Protein AF-A0A9C8AAG2-F1 (afdb_monomer)

Sequence (41 aa):
DEEMAQRKAQWTMPPYKATRGTLYKYIKNVKNASDGCVTDE

Structure (mmCIF, N/CA/C/O backbone):
data_AF-A0A9C8AAG2-F1
#
_entry.id   AF-A0A9C8AAG2-F1
#
loop_
_atom_site.group_PDB
_atom_site.id
_atom_site.type_symbol
_atom_site.label_atom_id
_atom_site.label_alt_id
_atom_site.label_comp_id
_atom_site.label_asym_id
_atom_site.label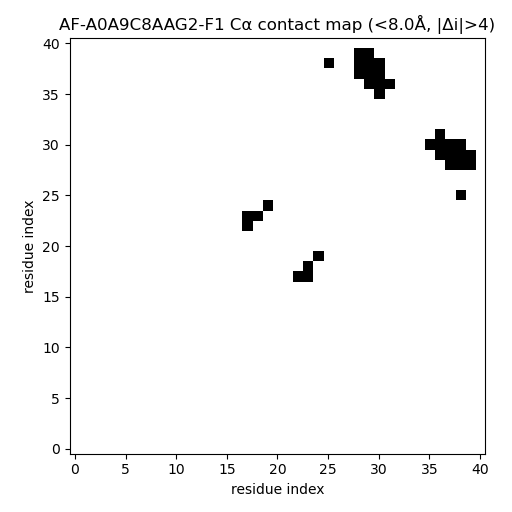_entity_id
_atom_site.label_seq_id
_atom_site.pdbx_PDB_ins_code
_atom_site.Cartn_x
_atom_site.Cartn_y
_atom_site.Cartn_z
_atom_site.occupancy
_atom_site.B_iso_or_equiv
_atom_site.auth_seq_id
_atom_site.auth_comp_id
_atom_site.auth_asym_id
_atom_site.auth_atom_id
_atom_site.pdbx_PDB_model_num
ATOM 1 N N . ASP A 1 1 ? -10.492 8.604 19.940 1.00 77.31 1 ASP A N 1
ATOM 2 C CA . ASP A 1 1 ? -9.591 7.457 19.689 1.00 77.31 1 ASP A CA 1
ATOM 3 C C . ASP A 1 1 ? -10.244 6.101 19.879 1.00 77.31 1 ASP A C 1
ATOM 5 O O . ASP A 1 1 ? -10.119 5.271 18.986 1.00 77.31 1 ASP A O 1
ATOM 9 N N . GLU A 1 2 ? -10.986 5.881 20.967 1.00 89.69 2 GLU A N 1
ATOM 10 C CA . GLU A 1 2 ? -11.632 4.587 21.249 1.00 89.69 2 GLU A CA 1
ATOM 11 C C . GLU A 1 2 ? -12.583 4.120 20.136 1.00 89.69 2 GLU A C 1
ATOM 13 O O . GLU A 1 2 ? -12.488 2.984 19.675 1.00 89.69 2 GLU A O 1
ATOM 18 N N . GLU A 1 3 ? -13.436 5.008 19.619 1.00 93.44 3 GLU A N 1
ATOM 19 C CA . GLU A 1 3 ? -14.353 4.678 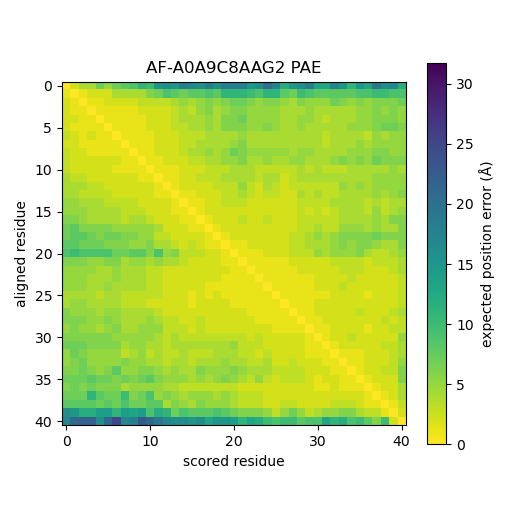18.519 1.00 93.44 3 GLU A CA 1
ATOM 20 C C . GLU A 1 3 ? -13.606 4.302 17.225 1.00 93.44 3 GLU A C 1
ATOM 22 O O . GLU A 1 3 ? -13.945 3.330 16.549 1.00 93.44 3 GLU A O 1
ATOM 27 N N . MET A 1 4 ? -12.544 5.037 16.884 1.00 92.44 4 MET A N 1
ATOM 28 C CA . MET A 1 4 ? -11.727 4.754 15.699 1.00 92.44 4 MET A CA 1
ATOM 29 C C . MET A 1 4 ? -10.946 3.446 15.849 1.00 92.44 4 MET A C 1
ATOM 31 O O . MET A 1 4 ? -10.803 2.708 14.874 1.00 92.44 4 MET A O 1
ATOM 35 N N . ALA A 1 5 ? -10.486 3.122 17.062 1.00 95.06 5 ALA A N 1
ATOM 36 C CA . ALA A 1 5 ? -9.847 1.847 17.363 1.00 95.06 5 ALA A CA 1
ATOM 37 C C . ALA A 1 5 ? -10.825 0.672 17.198 1.00 95.06 5 ALA A C 1
ATOM 39 O O . ALA A 1 5 ? -10.475 -0.324 16.564 1.00 95.06 5 ALA A O 1
ATOM 40 N N . GLN A 1 6 ? -12.068 0.810 17.675 1.00 95.19 6 GLN A N 1
ATOM 41 C CA . GLN A 1 6 ? -13.118 -0.199 17.491 1.00 95.19 6 GLN A CA 1
ATOM 42 C C . GLN A 1 6 ? -13.465 -0.401 16.011 1.00 95.19 6 GLN A C 1
ATOM 44 O O . GLN A 1 6 ? -13.527 -1.535 15.538 1.00 95.19 6 GLN A O 1
ATOM 49 N N . ARG A 1 7 ? -13.626 0.690 15.251 1.00 94.75 7 ARG A N 1
ATOM 50 C CA . ARG A 1 7 ? -13.882 0.622 13.802 1.00 94.75 7 ARG A CA 1
ATOM 51 C C . ARG A 1 7 ? -12.725 -0.036 13.051 1.00 94.75 7 ARG A C 1
ATOM 53 O O . ARG A 1 7 ? -12.962 -0.857 12.171 1.00 94.75 7 ARG A O 1
ATOM 60 N N . LYS A 1 8 ? -11.476 0.275 13.417 1.00 93.81 8 LYS A N 1
ATOM 61 C CA . LYS A 1 8 ? -10.279 -0.348 12.832 1.00 93.81 8 LYS A CA 1
ATOM 62 C C . LYS A 1 8 ? -10.200 -1.843 13.148 1.00 93.81 8 LYS A C 1
ATOM 64 O O . LYS A 1 8 ? -9.806 -2.606 12.275 1.00 93.81 8 LYS A O 1
ATOM 69 N N . ALA A 1 9 ? -10.606 -2.260 14.349 1.00 93.62 9 ALA A N 1
ATOM 70 C CA . ALA A 1 9 ? -10.659 -3.672 14.732 1.00 93.62 9 ALA A CA 1
ATOM 71 C C . ALA A 1 9 ? -11.714 -4.468 13.941 1.00 93.62 9 ALA A C 1
ATOM 73 O O . ALA A 1 9 ?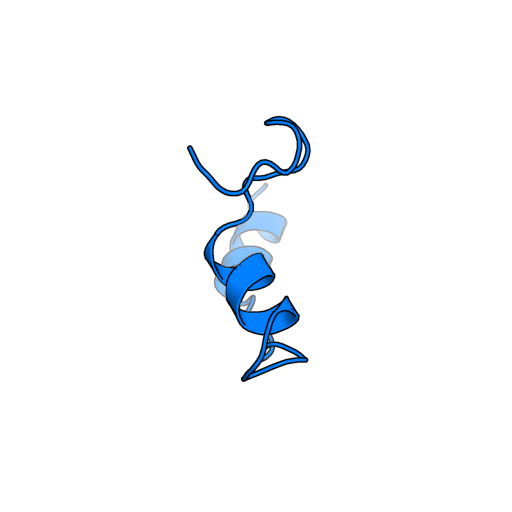 -11.524 -5.654 13.693 1.00 93.62 9 ALA A O 1
ATOM 74 N N . GLN A 1 10 ? -12.807 -3.822 13.526 1.00 96.12 10 GLN A N 1
ATOM 75 C CA . GLN A 1 10 ? -13.853 -4.438 12.698 1.00 96.12 10 GLN A CA 1
ATOM 76 C C . GLN A 1 10 ? -13.567 -4.346 11.190 1.00 96.12 10 GLN A C 1
ATOM 78 O O . GLN A 1 10 ? -14.249 -4.980 10.383 1.00 96.12 10 GLN A O 1
ATOM 83 N N . TRP A 1 11 ? -12.581 -3.546 10.779 1.00 96.56 11 TRP A N 1
ATOM 84 C CA . TRP A 1 11 ? -12.295 -3.323 9.370 1.00 96.56 11 TRP A CA 1
ATOM 85 C C . TRP A 1 11 ? -11.650 -4.556 8.733 1.00 96.56 11 TRP A C 1
ATOM 87 O O . TRP A 1 11 ? -10.611 -5.038 9.180 1.00 96.56 11 TRP A O 1
ATOM 97 N N . THR A 1 12 ? -12.251 -5.036 7.644 1.00 95.62 12 THR A N 1
ATOM 98 C CA . THR A 1 12 ? -11.713 -6.133 6.833 1.00 95.62 12 THR A CA 1
ATOM 99 C C . THR A 1 12 ? -11.336 -5.606 5.456 1.00 95.62 12 THR A C 1
ATOM 101 O O . THR A 1 12 ? -12.152 -4.983 4.774 1.00 95.62 12 THR A O 1
ATOM 104 N N . MET A 1 13 ? -10.096 -5.861 5.039 1.00 93.69 13 MET A N 1
ATOM 105 C CA . MET A 1 13 ? -9.606 -5.434 3.732 1.00 93.69 13 MET A CA 1
ATOM 106 C C . MET A 1 13 ? -10.366 -6.164 2.609 1.00 93.69 13 MET A C 1
ATOM 108 O O . MET A 1 13 ? -10.398 -7.398 2.608 1.00 93.69 13 MET A O 1
ATOM 112 N N . PRO A 1 14 ? -10.954 -5.443 1.636 1.00 95.12 14 PRO A N 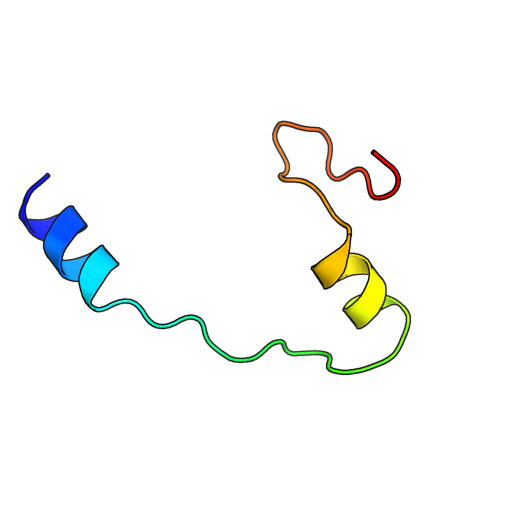1
ATOM 113 C CA . PRO A 1 14 ? -11.575 -6.073 0.480 1.00 95.12 14 PRO A CA 1
ATOM 114 C C . PRO A 1 14 ? -10.519 -6.749 -0.411 1.00 95.12 14 PRO A C 1
ATOM 116 O O . PRO A 1 14 ? -9.345 -6.366 -0.391 1.00 95.12 14 PRO A O 1
ATOM 119 N N . PRO A 1 15 ? -10.916 -7.730 -1.237 1.00 95.38 15 PRO A N 1
ATOM 120 C CA . PRO A 1 15 ? -9.995 -8.385 -2.15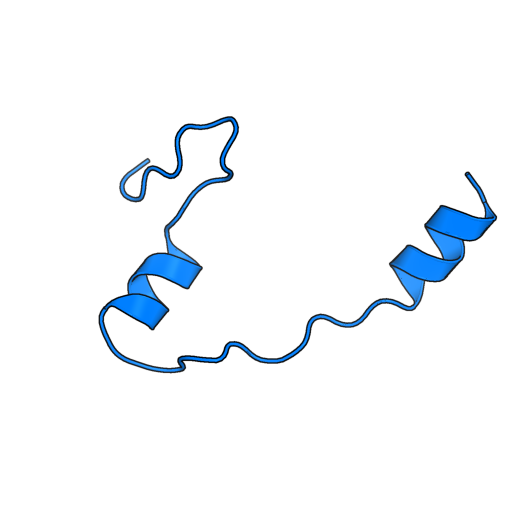5 1.00 95.38 15 PRO A CA 1
ATOM 121 C C . PRO A 1 15 ? -9.422 -7.401 -3.181 1.00 95.38 15 PRO A C 1
ATOM 123 O O . PRO A 1 15 ? -10.074 -6.441 -3.603 1.00 95.38 15 PRO A O 1
ATOM 126 N N . TYR A 1 16 ? -8.195 -7.670 -3.630 1.00 95.12 16 TYR A N 1
ATOM 127 C CA . TYR A 1 16 ? -7.564 -6.874 -4.676 1.00 95.12 16 TYR A CA 1
ATOM 128 C C . TYR A 1 16 ? -8.314 -6.994 -6.003 1.00 95.12 16 TYR A C 1
ATOM 130 O O . TYR A 1 16 ? -8.712 -8.079 -6.421 1.00 95.12 16 TYR A O 1
ATOM 138 N N . LYS A 1 17 ? -8.432 -5.866 -6.712 1.00 94.25 17 LYS A N 1
ATOM 139 C CA . LYS A 1 17 ? -9.080 -5.802 -8.033 1.00 94.25 17 LYS A CA 1
ATOM 140 C C . LYS A 1 17 ? -8.343 -6.615 -9.101 1.00 94.25 17 LYS A C 1
ATOM 142 O O . LYS A 1 17 ? -8.957 -7.058 -10.063 1.00 94.25 17 LYS A O 1
ATOM 147 N N . ALA A 1 18 ? -7.032 -6.789 -8.942 1.00 95.31 18 ALA A N 1
ATOM 148 C CA . ALA A 1 18 ? -6.200 -7.578 -9.835 1.00 95.31 18 ALA A CA 1
ATOM 149 C C . ALA A 1 18 ? -5.510 -8.697 -9.058 1.00 95.31 18 ALA A C 1
ATOM 151 O O . ALA A 1 18 ? -4.861 -8.452 -8.045 1.00 95.31 18 ALA A O 1
ATOM 152 N N . THR A 1 19 ? -5.622 -9.918 -9.573 1.00 94.44 19 THR A N 1
ATOM 153 C CA . THR A 1 19 ? -5.045 -11.133 -8.977 1.00 94.44 19 THR A CA 1
ATOM 154 C C . THR A 1 19 ? -3.868 -11.691 -9.784 1.00 94.44 19 THR A C 1
ATOM 156 O O . THR A 1 19 ? -3.199 -12.624 -9.347 1.00 94.44 19 THR A O 1
ATOM 159 N N . ARG A 1 20 ? -3.576 -11.122 -10.965 1.00 93.44 20 ARG A N 1
ATOM 160 C CA . ARG A 1 20 ? -2.457 -11.512 -11.837 1.00 93.44 20 ARG A CA 1
ATOM 161 C C . ARG A 1 20 ? -1.933 -10.316 -12.640 1.00 93.44 20 ARG A C 1
ATOM 163 O O 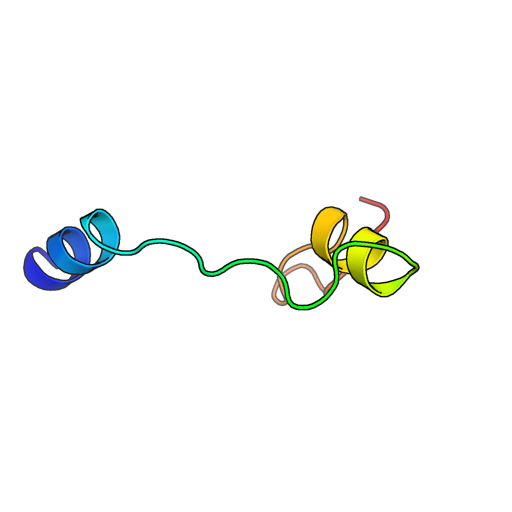. ARG A 1 20 ? -2.595 -9.289 -12.756 1.00 93.44 20 ARG A O 1
ATOM 170 N N . GLY A 1 21 ? -0.739 -10.467 -13.213 1.00 95.94 21 GLY A N 1
ATOM 171 C CA . GLY A 1 21 ? -0.138 -9.499 -14.131 1.00 95.94 21 GLY A CA 1
ATOM 172 C C .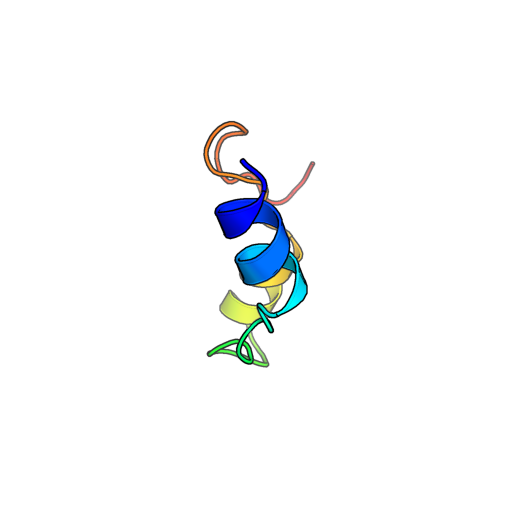 GLY A 1 21 ? 0.709 -8.442 -13.427 1.00 95.94 21 GLY A C 1
ATOM 173 O O . GLY A 1 21 ? 1.080 -8.592 -12.263 1.00 95.94 21 GLY A O 1
ATOM 174 N N . THR A 1 22 ? 1.043 -7.381 -14.158 1.00 94.75 22 THR A N 1
ATOM 175 C CA . THR A 1 22 ? 1.881 -6.272 -13.675 1.00 94.75 22 THR A CA 1
ATOM 176 C C . THR A 1 22 ? 1.238 -5.535 -12.506 1.00 94.75 22 THR A C 1
ATOM 178 O O . THR A 1 22 ? 1.919 -5.262 -11.525 1.00 94.75 22 THR A O 1
ATOM 181 N N . LEU A 1 23 ? -0.079 -5.313 -12.542 1.00 94.44 23 LEU A N 1
ATOM 182 C CA . LEU A 1 23 ? -0.793 -4.633 -11.460 1.00 94.44 23 LEU A CA 1
ATOM 183 C C . LEU A 1 23 ? -0.767 -5.434 -10.150 1.00 94.44 23 LEU A C 1
ATOM 185 O O . LEU A 1 23 ? -0.566 -4.865 -9.084 1.00 94.44 23 LEU A O 1
ATOM 189 N N . TY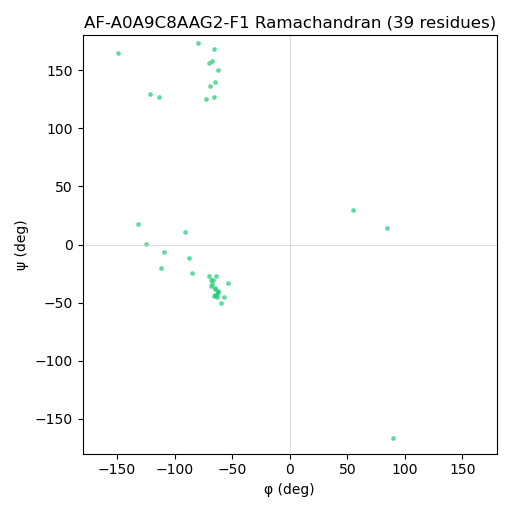R A 1 24 ? -0.884 -6.761 -10.224 1.00 95.88 24 TYR A N 1
ATOM 190 C CA . TYR A 1 24 ? -0.740 -7.610 -9.040 1.00 95.88 24 TYR A CA 1
ATOM 191 C C . TYR A 1 24 ? 0.693 -7.612 -8.489 1.00 95.88 24 TYR A C 1
ATOM 193 O O . TYR A 1 24 ? 0.886 -7.674 -7.279 1.00 95.88 24 TYR A O 1
ATOM 201 N N . LYS A 1 25 ? 1.714 -7.519 -9.354 1.00 94.31 25 LYS A N 1
ATOM 202 C CA . LYS A 1 25 ? 3.106 -7.343 -8.903 1.00 94.31 25 LYS A CA 1
ATOM 203 C C . LYS A 1 25 ? 3.296 -5.993 -8.208 1.00 94.31 25 LYS A C 1
ATOM 205 O O . LYS A 1 25 ? 3.881 -5.959 -7.136 1.00 94.31 25 LYS A O 1
ATOM 210 N N . TYR A 1 26 ? 2.747 -4.922 -8.777 1.00 95.75 26 TYR A N 1
ATOM 211 C CA . TYR A 1 26 ? 2.810 -3.580 -8.200 1.00 95.75 26 TYR A CA 1
ATOM 212 C C . TYR A 1 26 ? 2.158 -3.521 -6.816 1.00 95.75 26 TYR A C 1
ATOM 214 O O . TYR A 1 26 ? 2.811 -3.115 -5.864 1.00 95.75 26 TYR A O 1
ATOM 222 N N . ILE A 1 27 ? 0.927 -4.033 -6.675 1.00 94.81 27 ILE A N 1
ATOM 223 C CA . ILE A 1 27 ? 0.201 -4.084 -5.390 1.00 94.81 27 ILE A CA 1
ATOM 224 C C . ILE A 1 27 ? 1.029 -4.758 -4.285 1.00 94.81 27 ILE A C 1
ATOM 226 O O . ILE A 1 27 ? 0.912 -4.381 -3.124 1.00 94.81 27 ILE A O 1
ATOM 230 N N . LYS A 1 28 ? 1.860 -5.748 -4.631 1.00 92.00 28 LYS A N 1
ATOM 231 C CA . LYS A 1 28 ? 2.675 -6.489 -3.660 1.00 92.00 28 LYS A CA 1
ATOM 232 C C . LYS A 1 28 ? 4.006 -5.828 -3.309 1.00 92.00 28 LYS A C 1
ATOM 234 O O . LYS A 1 28 ? 4.542 -6.138 -2.252 1.00 92.00 28 LYS A O 1
ATOM 239 N N . ASN A 1 29 ? 4.540 -4.987 -4.188 1.00 93.88 29 ASN A N 1
ATOM 240 C CA . ASN A 1 29 ? 5.909 -4.483 -4.069 1.00 93.88 29 ASN A CA 1
ATOM 241 C C . ASN A 1 29 ? 5.973 -2.985 -3.753 1.00 93.88 29 ASN A C 1
ATOM 243 O O . ASN A 1 29 ? 7.006 -2.508 -3.300 1.00 93.88 29 ASN A O 1
ATOM 247 N N . VAL A 1 30 ? 4.902 -2.238 -4.020 1.00 95.88 30 VAL A N 1
ATOM 248 C CA . VAL A 1 30 ? 4.888 -0.783 -3.862 1.00 95.88 30 VAL A CA 1
ATOM 249 C C . VAL A 1 30 ? 4.941 -0.366 -2.387 1.00 95.88 30 VAL A C 1
ATOM 251 O O . VAL A 1 30 ? 4.227 -0.918 -1.546 1.00 95.88 30 VAL A O 1
ATOM 254 N N . LYS A 1 31 ? 5.765 0.638 -2.074 1.00 93.94 31 LYS A N 1
ATOM 255 C CA . LYS A 1 31 ? 5.763 1.330 -0.776 1.00 93.94 31 LYS A CA 1
ATOM 256 C C . LYS A 1 31 ? 4.637 2.360 -0.680 1.00 93.94 31 LYS A C 1
ATOM 258 O O . LYS A 1 31 ? 3.904 2.621 -1.634 1.00 93.94 31 LYS A O 1
ATOM 263 N N . ASN A 1 32 ? 4.473 2.944 0.504 1.00 94.00 32 ASN A N 1
ATOM 264 C CA . ASN A 1 32 ? 3.492 4.005 0.695 1.00 94.00 32 ASN A CA 1
ATOM 265 C C . ASN A 1 32 ? 3.877 5.269 -0.114 1.00 94.00 32 ASN A C 1
ATOM 267 O O . ASN A 1 32 ? 4.987 5.399 -0.631 1.00 94.00 32 ASN A O 1
ATOM 271 N N . ALA A 1 33 ? 2.942 6.214 -0.216 1.00 95.19 33 ALA A N 1
ATOM 272 C CA . ALA A 1 33 ? 3.159 7.444 -0.975 1.00 95.19 33 ALA A CA 1
ATOM 273 C C . ALA A 1 33 ? 4.174 8.400 -0.327 1.00 95.19 33 ALA A C 1
ATOM 275 O O . ALA A 1 33 ? 4.815 9.171 -1.035 1.00 95.19 33 ALA A O 1
ATOM 276 N N . SER A 1 34 ? 4.331 8.351 0.996 1.00 95.75 34 SER A N 1
ATOM 277 C CA . SER A 1 34 ? 5.332 9.145 1.716 1.00 95.75 34 SER A CA 1
ATOM 278 C C . SER A 1 34 ? 6.759 8.687 1.403 1.00 95.75 34 SER A C 1
ATOM 280 O O . SER A 1 34 ? 7.653 9.523 1.335 1.00 95.75 34 SER A O 1
ATOM 282 N N . ASP A 1 35 ? 6.936 7.399 1.113 1.00 92.00 35 ASP A N 1
ATOM 283 C CA . ASP A 1 35 ? 8.194 6.772 0.699 1.00 92.00 35 ASP A CA 1
ATOM 284 C C . ASP A 1 35 ? 8.357 6.775 -0.838 1.00 92.00 35 ASP A C 1
ATOM 286 O O . ASP A 1 35 ? 9.215 6.096 -1.391 1.00 92.00 35 ASP A O 1
ATOM 290 N N . GLY A 1 36 ? 7.508 7.513 -1.565 1.00 94.12 36 GLY A N 1
ATOM 291 C CA . GLY A 1 36 ? 7.672 7.747 -3.002 1.00 94.12 36 GLY A CA 1
ATOM 292 C C . GLY A 1 36 ? 7.121 6.664 -3.935 1.00 94.12 36 GLY A C 1
ATOM 293 O O . GLY A 1 36 ? 7.432 6.691 -5.124 1.00 94.12 36 GLY A O 1
ATOM 294 N N . CYS A 1 37 ? 6.284 5.736 -3.453 1.00 92.56 37 CYS A N 1
ATOM 295 C CA . CYS A 1 37 ? 5.682 4.670 -4.276 1.00 92.56 37 CYS A CA 1
ATOM 296 C C . CYS A 1 37 ? 6.711 3.803 -5.039 1.00 92.56 37 CYS A C 1
ATOM 298 O O . CYS A 1 37 ? 6.414 3.294 -6.127 1.00 92.56 37 CYS A O 1
ATOM 300 N N . VAL A 1 38 ? 7.913 3.642 -4.483 1.00 93.88 38 VAL A N 1
ATOM 301 C CA . VAL A 1 38 ? 8.989 2.809 -5.041 1.00 93.88 38 VAL A CA 1
ATOM 302 C C . VAL A 1 38 ? 8.654 1.319 -4.933 1.00 93.88 38 VAL A C 1
ATOM 304 O O . VAL A 1 38 ? 7.824 0.922 -4.110 1.00 93.88 38 VAL A O 1
ATOM 307 N N . THR A 1 39 ? 9.253 0.487 -5.791 1.00 90.19 39 THR A N 1
ATOM 308 C CA . THR A 1 39 ? 8.889 -0.944 -5.926 1.00 90.19 39 THR A CA 1
ATOM 309 C C . THR A 1 39 ? 10.055 -1.922 -5.756 1.00 90.19 39 THR A C 1
ATOM 311 O O . THR A 1 39 ? 9.860 -3.132 -5.888 1.00 90.19 39 THR A O 1
ATOM 314 N N . ASP A 1 40 ? 11.251 -1.409 -5.499 1.00 82.81 40 ASP A N 1
ATOM 315 C CA . ASP A 1 40 ? 12.540 -2.105 -5.544 1.00 82.81 40 ASP A CA 1
ATOM 316 C C . ASP A 1 40 ? 13.417 -1.853 -4.299 1.00 82.81 40 ASP A C 1
ATOM 318 O O . ASP A 1 40 ? 14.607 -2.160 -4.317 1.00 82.81 40 ASP A O 1
ATOM 322 N N . GLU A 1 41 ? 12.807 -1.377 -3.204 1.00 66.19 41 GLU A N 1
ATOM 323 C CA . GLU A 1 41 ? 13.437 -1.171 -1.883 1.00 66.19 41 GLU A CA 1
ATOM 324 C C . GLU A 1 41 ? 13.034 -2.198 -0.810 1.00 66.19 41 GLU A C 1
ATOM 326 O O . GLU A 1 41 ? 11.815 -2.446 -0.595 1.00 66.19 41 GLU A O 1
#

Foldseek 3Di:
DVVVVVVVVVDDDDDDPDDDDPVVLLVVQFDDVVVPRDRPD

pLDDT: mean 92.89, std 5.45, range [66.19, 96.56]

Solvent-accessible surface area (backbone atoms only — not comparable to full-atom values): 2736 Å² total; per-residue (Å²): 108,69,68,60,52,53,51,56,72,70,59,72,85,76,82,71,96,49,89,60,65,70,65,31,51,44,73,74,42,46,47,54,75,91,72,66,51,44,62,87,127

Secondary structure (DSSP, 8-state):
-HHHHHHHHH--PPPPS-SSHHHHHHHHHPPPTTTTT-S--

Radius of gyration: 14.28 Å; Cα contacts (8 Å, |Δi|>4): 17; chains: 1; bounding box: 28×21×35 Å

Nearest PDB structures (foldseek):
  9jpi-assembly1_A-2  TM=9.945E-01  e=6.114E-04  Arabidopsis thaliana
  5ze4-assembly1_A  TM=9.990E-01  e=7.121E-04  Arabidopsis thaliana
  8imu-assembly1_B  TM=9.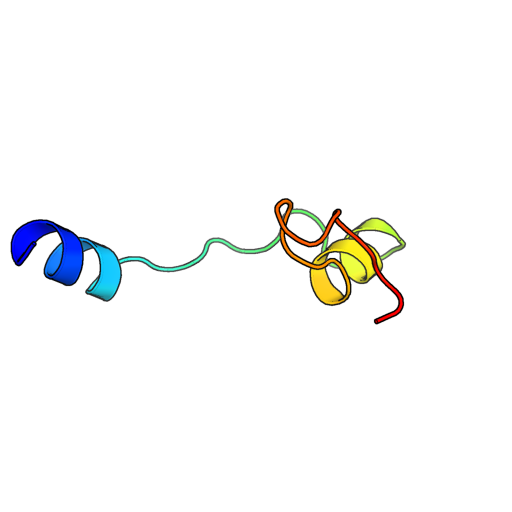933E-01  e=8.294E-04  Arabidopsis thaliana
  5ym0-assembly1_A  TM=9.970E-01  e=1.043E-03  Arabidopsis thaliana
  8ikz-assembly1_A  TM=9.947E-01  e=1.043E-03  Arabidopsis thaliana

Mean predicted aligned error: 4.01 Å